Protein AF-A0A955T9Z5-F1 (afdb_monomer_lite)

Radius of gyration: 16.45 Å; chains: 1; bounding box: 45×36×38 Å

Sequence (168 aa):
MNQTLVMVLAGGRGSRLEPLTSIRAKPAVTFGGKYRIIDFVLSNLVNSGLFKIKILTQFKSNSLNKHLHDAWHMNRAYGQYVDPVPAQMATGERWYQGTADAIYQNLNLVYDEDPVRLAVFGGDHIYKMDVREKLAYHCEKESDVTISAIPVPIDQATSFGVIEVDED

Structure (mmCIF, N/CA/C/O backbone):
data_AF-A0A955T9Z5-F1
#
_entry.id   AF-A0A955T9Z5-F1
#
loop_
_atom_site.group_PDB
_atom_site.id
_atom_site.type_symbol
_atom_site.label_atom_id
_atom_site.label_alt_id
_atom_site.label_comp_id
_atom_site.label_asym_id
_atom_site.label_entity_id
_atom_site.label_seq_id
_atom_site.pdbx_PDB_ins_code
_atom_site.Cartn_x
_atom_site.Cartn_y
_atom_site.Cartn_z
_atom_site.occupancy
_atom_site.B_iso_or_equiv
_atom_site.auth_seq_id
_atom_site.auth_comp_id
_atom_site.auth_asym_id
_atom_site.auth_atom_id
_atom_site.pdbx_PDB_model_num
ATOM 1 N N . MET A 1 1 ? -9.758 10.743 11.029 1.00 55.69 1 MET A N 1
ATOM 2 C CA . MET A 1 1 ? -8.868 10.183 9.979 1.00 55.69 1 MET A CA 1
ATOM 3 C C . MET A 1 1 ? -7.391 10.131 10.399 1.00 55.69 1 MET A C 1
ATOM 5 O O . MET A 1 1 ? -6.771 9.111 10.131 1.00 55.69 1 MET A O 1
ATOM 9 N N . ASN A 1 2 ? -6.856 11.140 11.113 1.00 60.62 2 ASN A N 1
ATOM 10 C CA . ASN A 1 2 ? -5.438 11.323 11.518 1.00 60.62 2 ASN A CA 1
ATOM 11 C C . ASN A 1 2 ? -4.713 10.204 12.319 1.00 60.62 2 ASN A C 1
ATOM 13 O O . ASN A 1 2 ? -3.563 10.395 12.699 1.00 60.62 2 ASN A O 1
ATOM 17 N N . GLN A 1 3 ? -5.330 9.046 12.560 1.00 84.50 3 GLN A N 1
ATOM 18 C CA . GLN A 1 3 ? -4.726 7.909 13.281 1.00 84.50 3 GLN A CA 1
ATOM 19 C C . GLN A 1 3 ? -4.880 6.594 12.502 1.00 84.50 3 GLN A C 1
ATOM 21 O O . GLN A 1 3 ? -5.196 5.555 13.071 1.00 84.50 3 GLN A O 1
ATOM 26 N N . THR A 1 4 ? -4.738 6.650 11.177 1.00 95.56 4 THR A N 1
ATOM 27 C CA . THR A 1 4 ? -4.744 5.453 10.325 1.00 95.56 4 THR A CA 1
ATOM 28 C C . THR A 1 4 ? -3.348 5.246 9.759 1.00 95.56 4 THR A C 1
ATOM 30 O O . THR A 1 4 ? -2.835 6.134 9.074 1.00 95.56 4 THR A O 1
ATOM 33 N N . LEU A 1 5 ? -2.749 4.089 10.032 1.00 97.50 5 LEU A N 1
ATOM 34 C CA . LEU A 1 5 ? -1.527 3.641 9.371 1.00 97.50 5 LEU A CA 1
ATOM 35 C C . LEU A 1 5 ? -1.913 2.850 8.126 1.00 97.50 5 LEU A C 1
ATOM 37 O O . LEU A 1 5 ? -2.791 1.987 8.178 1.00 97.50 5 LEU A O 1
ATOM 41 N N . VAL A 1 6 ? -1.253 3.126 7.007 1.00 98.12 6 VAL A N 1
ATOM 42 C CA . VAL A 1 6 ? -1.457 2.377 5.770 1.00 98.12 6 VAL A CA 1
ATOM 43 C C . VAL A 1 6 ? -0.253 1.492 5.494 1.00 98.12 6 VAL A C 1
ATOM 45 O O . VAL A 1 6 ? 0.874 1.980 5.437 1.00 98.12 6 VAL A O 1
ATOM 48 N N . MET A 1 7 ? -0.491 0.205 5.251 1.00 98.06 7 MET A N 1
ATOM 49 C CA . MET A 1 7 ? 0.521 -0.738 4.780 1.00 98.06 7 MET A CA 1
ATOM 50 C C . MET A 1 7 ? 0.200 -1.178 3.350 1.00 98.06 7 MET A C 1
ATOM 52 O O . MET A 1 7 ? -0.817 -1.821 3.082 1.00 98.06 7 MET A O 1
ATOM 56 N N . VAL A 1 8 ? 1.076 -0.822 2.412 1.00 97.94 8 VAL A N 1
ATOM 57 C CA . VAL A 1 8 ? 0.951 -1.157 0.991 1.00 97.94 8 VAL A CA 1
ATOM 58 C C . VAL A 1 8 ? 1.836 -2.356 0.671 1.00 97.94 8 VAL A C 1
ATOM 60 O O . VAL A 1 8 ? 3.059 -2.293 0.781 1.00 97.94 8 VAL A O 1
ATOM 63 N N . LEU A 1 9 ? 1.225 -3.448 0.231 1.00 96.31 9 LEU A N 1
ATOM 64 C CA . LEU A 1 9 ? 1.893 -4.670 -0.197 1.00 96.31 9 LEU A CA 1
ATOM 65 C C . LEU A 1 9 ? 2.436 -4.488 -1.620 1.00 96.31 9 LEU A C 1
ATOM 67 O O . LEU A 1 9 ? 1.686 -4.512 -2.597 1.00 96.31 9 LEU A O 1
ATOM 71 N N . ALA A 1 10 ? 3.752 -4.322 -1.746 1.00 92.31 10 ALA A N 1
ATOM 72 C CA . ALA A 1 10 ? 4.461 -4.122 -3.013 1.00 92.31 10 ALA A CA 1
ATOM 73 C C . ALA A 1 10 ? 5.486 -5.240 -3.306 1.00 92.31 10 ALA A C 1
ATOM 75 O O . ALA A 1 10 ? 6.398 -5.075 -4.119 1.00 92.31 10 ALA A O 1
ATOM 76 N N . GLY A 1 11 ? 5.342 -6.390 -2.641 1.00 78.62 11 GLY A N 1
ATOM 77 C CA . GLY A 1 11 ? 6.271 -7.518 -2.714 1.00 78.62 11 GLY A CA 1
ATOM 78 C C . GLY A 1 11 ? 6.026 -8.513 -3.852 1.00 78.62 11 GLY A C 1
ATOM 79 O O . GLY A 1 11 ? 6.802 -9.444 -3.991 1.00 78.62 11 GLY A O 1
ATOM 80 N N . GLY A 1 12 ? 4.982 -8.368 -4.673 1.00 76.25 12 GLY A N 1
ATOM 81 C CA . GLY A 1 12 ? 4.642 -9.364 -5.697 1.00 76.25 12 GLY A CA 1
ATOM 82 C C . GLY A 1 12 ? 5.680 -9.484 -6.824 1.00 76.25 12 GLY A C 1
ATOM 83 O O . GLY A 1 12 ? 6.033 -8.491 -7.465 1.00 76.25 12 GLY A O 1
ATOM 84 N N . ARG A 1 13 ? 6.114 -10.717 -7.139 1.00 73.75 13 ARG A N 1
ATOM 85 C CA . ARG A 1 13 ? 7.042 -11.003 -8.257 1.00 73.75 13 ARG A CA 1
ATOM 86 C C . ARG A 1 13 ? 6.463 -10.612 -9.624 1.00 73.75 13 ARG A C 1
ATOM 88 O O . ARG A 1 13 ? 7.214 -10.211 -10.506 1.00 73.75 13 ARG A O 1
ATOM 95 N N . GLY A 1 14 ? 5.144 -10.723 -9.804 1.00 78.06 14 GLY A N 1
ATOM 96 C CA . GLY A 1 14 ? 4.469 -10.350 -11.051 1.00 78.06 14 GLY A CA 1
ATOM 97 C C . GLY A 1 14 ? 4.891 -11.190 -12.258 1.00 78.06 14 GLY A C 1
ATOM 98 O O . GLY A 1 14 ? 5.088 -10.639 -13.338 1.00 78.06 14 GLY A O 1
ATOM 99 N N . SER A 1 15 ? 5.044 -12.507 -12.084 1.00 80.38 15 SER A N 1
ATOM 100 C CA . SER A 1 15 ? 5.509 -13.437 -13.131 1.00 80.38 15 SER A CA 1
ATOM 101 C C . SER A 1 15 ? 4.646 -13.423 -14.396 1.00 80.38 15 SER A C 1
ATOM 103 O O . SER A 1 15 ? 5.164 -13.556 -15.496 1.00 80.38 15 SER A O 1
ATOM 105 N N . ARG A 1 16 ? 3.337 -13.174 -14.265 1.00 84.00 16 ARG A N 1
ATOM 106 C CA . ARG A 1 16 ? 2.396 -13.068 -15.398 1.00 84.00 16 ARG A CA 1
ATOM 107 C C . ARG A 1 16 ? 2.677 -11.900 -16.354 1.00 84.00 16 ARG A C 1
ATOM 109 O O . ARG A 1 16 ? 2.072 -11.846 -17.415 1.00 84.00 16 ARG A O 1
ATOM 116 N N . LEU A 1 17 ? 3.530 -10.953 -15.962 1.00 85.00 17 LEU A N 1
ATOM 117 C CA . LEU A 1 17 ? 3.907 -9.790 -16.768 1.00 85.00 17 LEU A CA 1
ATOM 118 C C . LEU A 1 17 ? 5.335 -9.893 -17.310 1.00 85.00 17 LEU A C 1
ATOM 120 O O . LEU A 1 17 ? 5.881 -8.892 -17.768 1.00 85.00 17 LEU A O 1
ATOM 124 N N . GLU A 1 18 ? 5.976 -11.060 -17.248 1.00 85.25 18 GLU A N 1
ATOM 125 C CA . GLU A 1 18 ? 7.258 -11.235 -17.928 1.00 85.25 18 GLU A CA 1
ATOM 126 C C . GLU A 1 18 ? 7.101 -10.977 -19.447 1.00 85.25 18 GLU A C 1
ATOM 128 O O . GLU A 1 18 ? 6.080 -11.346 -20.028 1.00 85.25 18 GLU A O 1
ATOM 133 N N . PRO A 1 19 ? 8.064 -10.286 -20.096 1.00 88.81 19 PRO A N 1
ATOM 134 C CA . PRO A 1 19 ? 9.375 -9.878 -19.578 1.00 88.81 19 PRO A CA 1
ATOM 135 C C . PRO A 1 19 ? 9.403 -8.522 -18.842 1.00 88.81 19 PRO A C 1
ATOM 137 O O . PRO A 1 19 ? 10.466 -8.113 -18.369 1.00 88.81 19 PRO A O 1
ATOM 140 N N . LEU A 1 20 ? 8.280 -7.811 -18.698 1.00 86.06 20 LEU A N 1
ATOM 141 C CA . LEU A 1 20 ? 8.224 -6.460 -18.105 1.00 86.06 20 LEU A CA 1
ATOM 142 C C . LEU A 1 20 ? 8.669 -6.418 -16.630 1.00 86.06 20 LEU A C 1
ATOM 144 O O . LEU A 1 20 ? 9.160 -5.391 -16.158 1.00 86.06 20 LEU A O 1
ATOM 148 N N . THR A 1 21 ? 8.550 -7.534 -15.907 1.00 88.00 21 THR A N 1
ATOM 149 C CA . THR A 1 21 ? 8.953 -7.702 -14.494 1.00 88.00 21 THR A CA 1
ATOM 150 C C . THR A 1 21 ? 10.296 -8.434 -14.319 1.00 88.00 21 THR A C 1
ATOM 152 O O . THR A 1 21 ? 10.705 -8.810 -13.213 1.00 88.00 21 THR A O 1
ATOM 155 N N . SER A 1 22 ? 11.057 -8.602 -15.407 1.00 85.00 22 SER A N 1
ATOM 156 C CA . SER A 1 22 ? 12.374 -9.260 -15.389 1.00 85.00 22 SER A CA 1
ATOM 157 C C . SER A 1 22 ? 13.418 -8.508 -14.553 1.00 85.00 22 SER A C 1
ATOM 159 O O . SER A 1 22 ? 14.236 -9.145 -13.893 1.00 85.00 22 SER A O 1
ATOM 161 N N . ILE A 1 23 ? 13.350 -7.177 -14.489 1.00 85.12 23 ILE A N 1
ATOM 162 C CA . ILE A 1 23 ? 14.332 -6.331 -13.781 1.00 85.12 23 ILE A CA 1
ATOM 163 C C . ILE A 1 23 ? 13.710 -5.410 -12.720 1.00 85.12 23 ILE A C 1
ATOM 165 O O . ILE A 1 23 ? 14.407 -4.598 -12.116 1.00 85.12 23 ILE A O 1
ATOM 169 N N . ARG A 1 24 ? 12.393 -5.494 -12.503 1.00 87.88 24 ARG A N 1
ATOM 170 C CA . ARG A 1 24 ? 11.650 -4.611 -11.591 1.00 87.88 24 ARG A CA 1
ATOM 171 C C . ARG A 1 24 ? 10.432 -5.315 -11.002 1.00 87.88 24 ARG A C 1
ATOM 173 O O . ARG A 1 24 ? 9.884 -6.218 -11.628 1.00 87.88 24 ARG A O 1
ATOM 180 N N . ALA A 1 25 ? 9.995 -4.874 -9.827 1.00 90.06 25 ALA A N 1
ATOM 181 C CA . ALA A 1 25 ? 8.731 -5.307 -9.235 1.00 90.06 25 ALA A CA 1
ATOM 182 C C . ALA A 1 25 ? 7.523 -4.855 -10.084 1.00 90.06 25 ALA A C 1
ATOM 184 O O . ALA A 1 25 ? 7.583 -3.802 -10.725 1.00 90.06 25 ALA A O 1
ATOM 185 N N . LYS A 1 26 ? 6.403 -5.595 -10.043 1.00 92.12 26 LYS A N 1
ATOM 186 C CA . LYS A 1 26 ? 5.152 -5.212 -10.736 1.00 92.12 26 LYS A CA 1
ATOM 187 C C . LYS A 1 26 ? 4.683 -3.781 -10.396 1.00 92.12 26 LYS A C 1
ATOM 189 O O . LYS A 1 26 ? 4.411 -3.038 -11.336 1.00 92.12 26 LYS A O 1
ATOM 194 N N . PRO A 1 27 ? 4.693 -3.323 -9.126 1.00 93.50 27 PRO A N 1
ATOM 195 C CA . PRO A 1 27 ? 4.358 -1.935 -8.778 1.00 93.50 27 PRO A CA 1
ATOM 196 C C . PRO A 1 27 ? 5.219 -0.866 -9.478 1.00 93.50 27 PRO A C 1
ATOM 198 O O . PRO A 1 27 ? 4.778 0.266 -9.660 1.00 93.50 27 PRO A O 1
ATOM 201 N N . ALA A 1 28 ? 6.444 -1.217 -9.890 1.00 93.81 28 ALA A N 1
ATOM 202 C CA . ALA A 1 28 ? 7.384 -0.321 -10.563 1.00 93.81 28 ALA A CA 1
ATOM 203 C C . ALA A 1 28 ? 7.262 -0.318 -12.099 1.00 93.81 28 ALA A C 1
ATOM 205 O O . ALA A 1 28 ? 8.038 0.363 -12.779 1.00 93.81 28 ALA A O 1
ATOM 206 N N . VAL A 1 29 ? 6.337 -1.093 -12.667 1.00 93.75 29 VAL A N 1
ATOM 207 C CA . VAL A 1 29 ? 6.066 -1.071 -14.108 1.00 93.75 29 VAL A CA 1
ATOM 208 C C . VAL A 1 29 ? 5.490 0.293 -14.490 1.00 93.75 29 VAL A C 1
ATOM 210 O O . VAL A 1 29 ? 4.637 0.836 -13.792 1.00 93.75 29 VAL A O 1
ATOM 213 N N .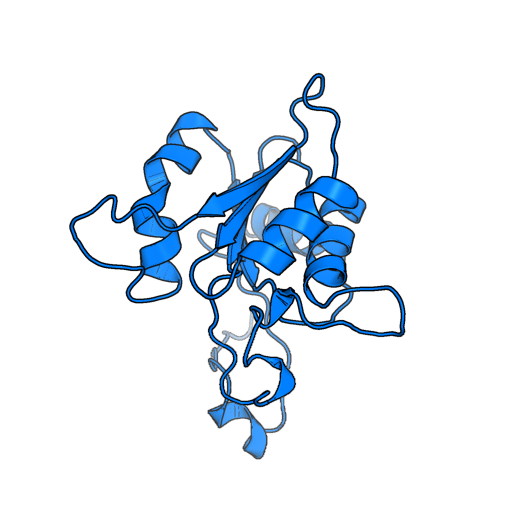 THR A 1 30 ? 5.991 0.855 -15.590 1.00 94.38 30 THR A N 1
ATOM 214 C CA . THR A 1 30 ? 5.545 2.143 -16.129 1.00 94.38 30 THR A CA 1
ATOM 215 C C . THR A 1 30 ? 4.157 2.021 -16.744 1.00 94.38 30 THR A C 1
ATOM 217 O O . THR A 1 30 ? 3.877 1.054 -17.451 1.00 94.38 30 THR A O 1
ATOM 220 N N . PHE A 1 31 ? 3.315 3.024 -16.534 1.00 94.94 31 PHE A N 1
ATOM 221 C CA . PHE A 1 31 ? 1.955 3.089 -17.046 1.00 94.94 31 PHE A CA 1
ATOM 222 C C . PHE A 1 31 ? 1.627 4.511 -17.519 1.00 94.94 31 PHE A C 1
ATOM 224 O O . PHE A 1 31 ? 2.031 5.493 -16.898 1.00 94.94 31 PHE A O 1
ATOM 231 N N . GLY A 1 32 ? 0.900 4.640 -18.633 1.00 92.75 32 GLY A N 1
ATOM 232 C CA . GLY A 1 32 ? 0.451 5.947 -19.135 1.00 92.75 32 GLY A CA 1
ATOM 233 C C . GLY A 1 32 ? 1.584 6.935 -19.452 1.00 92.75 32 GLY A C 1
ATOM 234 O O . GLY A 1 32 ? 1.425 8.138 -19.263 1.00 92.75 32 GLY A O 1
ATOM 235 N N . GLY A 1 33 ? 2.753 6.434 -19.865 1.00 90.62 33 GLY A N 1
ATOM 236 C CA . GLY A 1 33 ? 3.917 7.227 -20.282 1.00 90.62 33 GLY A CA 1
ATOM 237 C C . GLY A 1 33 ? 4.766 7.808 -19.147 1.00 90.62 33 GLY A C 1
ATOM 238 O O . GLY A 1 33 ? 5.988 7.768 -19.241 1.00 90.62 33 GLY A O 1
ATOM 239 N N . LYS A 1 34 ? 4.151 8.306 -18.068 1.00 91.38 34 LYS A N 1
ATOM 240 C CA . LYS A 1 34 ? 4.866 8.992 -16.969 1.00 91.38 34 LYS A CA 1
ATOM 241 C C . LYS A 1 34 ? 4.696 8.375 -15.583 1.00 91.38 34 LYS A C 1
ATOM 243 O O . LYS A 1 34 ? 5.489 8.674 -14.699 1.00 91.38 34 LYS A O 1
ATOM 248 N N . TYR A 1 35 ? 3.676 7.546 -15.385 1.00 95.62 35 TYR A N 1
ATOM 249 C CA . TYR A 1 35 ? 3.361 6.980 -14.077 1.00 95.62 35 TYR A CA 1
ATOM 250 C C . TYR A 1 35 ? 3.961 5.591 -13.912 1.00 95.62 35 TYR A C 1
ATOM 252 O O . TYR A 1 35 ? 4.405 4.952 -14.870 1.00 95.62 35 TYR A O 1
ATOM 260 N N . ARG A 1 36 ? 3.919 5.096 -12.683 1.00 95.94 36 ARG A N 1
ATOM 261 C CA . ARG A 1 36 ? 4.061 3.686 -12.337 1.00 95.94 36 ARG A CA 1
ATOM 262 C C . ARG A 1 36 ? 2.768 3.170 -11.727 1.00 95.94 36 ARG A C 1
ATOM 264 O O . ARG A 1 36 ? 1.956 3.949 -11.239 1.00 95.94 36 ARG A O 1
ATOM 271 N N . ILE A 1 37 ? 2.578 1.853 -11.737 1.00 96.12 37 ILE A N 1
ATOM 272 C CA . ILE A 1 37 ? 1.358 1.231 -11.194 1.00 96.12 37 ILE A CA 1
ATOM 273 C C . ILE A 1 37 ? 1.101 1.670 -9.741 1.00 96.12 37 ILE A C 1
ATOM 275 O O . ILE A 1 37 ? -0.030 2.015 -9.403 1.00 96.12 37 ILE A O 1
ATOM 279 N N . ILE A 1 38 ? 2.145 1.746 -8.907 1.00 96.94 38 ILE A N 1
ATOM 280 C CA . ILE A 1 38 ? 2.006 2.146 -7.498 1.00 96.94 38 ILE A CA 1
ATOM 281 C C . ILE A 1 38 ? 1.455 3.570 -7.306 1.00 96.94 38 ILE A C 1
ATOM 283 O O . ILE A 1 38 ? 0.829 3.848 -6.283 1.00 96.94 38 ILE A O 1
ATOM 287 N N . ASP A 1 39 ? 1.635 4.462 -8.288 1.00 97.81 39 ASP A N 1
ATOM 288 C CA . ASP A 1 39 ? 1.216 5.863 -8.175 1.00 97.81 39 ASP A CA 1
ATOM 289 C C . ASP A 1 39 ? -0.298 5.994 -8.039 1.00 97.81 39 ASP A C 1
ATOM 291 O O . ASP A 1 39 ? -0.770 6.930 -7.403 1.00 97.81 39 ASP A O 1
ATOM 295 N N . PHE A 1 40 ? -1.069 5.053 -8.590 1.00 98.00 40 PHE A N 1
ATOM 296 C CA . PHE A 1 40 ? -2.527 5.053 -8.477 1.00 98.00 40 PHE A CA 1
ATOM 297 C C . PHE A 1 40 ? -2.969 4.821 -7.033 1.00 98.00 40 PHE A C 1
ATOM 299 O O . PHE A 1 40 ? -3.782 5.576 -6.503 1.00 98.00 40 PHE A O 1
ATOM 306 N N . VAL A 1 41 ? -2.381 3.822 -6.374 1.00 97.75 41 VAL A N 1
ATOM 307 C CA . VAL A 1 41 ? -2.672 3.492 -4.974 1.00 97.75 41 VAL A CA 1
ATOM 308 C C . VAL A 1 41 ? -2.242 4.637 -4.064 1.00 97.75 41 VAL A C 1
ATOM 310 O O . VAL A 1 41 ? -3.043 5.103 -3.259 1.00 97.75 41 VAL A O 1
ATOM 313 N N . LEU A 1 42 ? -1.020 5.149 -4.229 1.00 98.06 42 LEU A N 1
ATOM 314 C CA . LEU A 1 42 ? -0.516 6.261 -3.416 1.00 98.06 42 LEU A CA 1
ATOM 315 C C . LEU A 1 42 ? -1.333 7.541 -3.621 1.00 98.06 42 LEU A C 1
ATOM 317 O O . LEU A 1 42 ? -1.668 8.212 -2.648 1.00 98.06 42 LEU A O 1
ATOM 321 N N . SER A 1 43 ? -1.741 7.831 -4.858 1.00 97.94 43 SER A N 1
ATOM 322 C CA . SER A 1 43 ? -2.613 8.972 -5.156 1.00 97.94 43 SER A CA 1
ATOM 323 C C . SER A 1 43 ? -3.986 8.825 -4.504 1.00 97.94 43 SER A C 1
ATOM 325 O O . SER A 1 43 ? -4.478 9.790 -3.930 1.00 97.94 43 SER A O 1
ATOM 327 N N . ASN A 1 44 ? -4.598 7.635 -4.542 1.00 98.00 44 ASN A N 1
ATOM 328 C CA . ASN A 1 44 ? -5.872 7.383 -3.858 1.00 98.00 44 ASN A 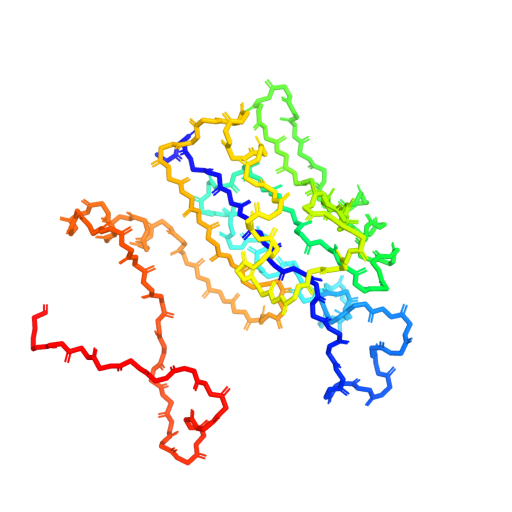CA 1
ATOM 329 C C . ASN A 1 44 ? -5.748 7.628 -2.348 1.00 98.00 44 ASN A C 1
ATOM 331 O O . ASN A 1 44 ? -6.594 8.304 -1.768 1.00 98.00 44 ASN A O 1
ATOM 335 N N . LEU A 1 45 ? -4.676 7.135 -1.721 1.00 97.69 45 LEU A N 1
ATOM 336 C CA . LEU A 1 45 ? -4.424 7.304 -0.287 1.00 97.69 45 LEU A CA 1
ATOM 337 C C . LEU A 1 45 ? -4.227 8.779 0.091 1.00 97.69 45 LEU A C 1
ATOM 339 O O . LEU A 1 45 ? -4.929 9.293 0.961 1.00 97.69 45 LEU A O 1
ATOM 343 N N . VAL A 1 46 ? -3.329 9.476 -0.605 1.00 96.94 46 VAL A N 1
ATOM 344 C CA . VAL A 1 46 ? -2.983 10.876 -0.319 1.00 96.94 46 VAL A CA 1
ATOM 345 C C . VAL A 1 46 ? -4.160 11.810 -0.594 1.00 96.94 46 VAL A C 1
ATOM 347 O O . VAL A 1 46 ? -4.472 12.654 0.244 1.00 96.94 46 VAL A O 1
ATOM 350 N N . ASN A 1 47 ? -4.891 11.615 -1.697 1.00 97.12 47 ASN A N 1
ATOM 351 C CA . ASN A 1 47 ? -6.107 12.388 -1.984 1.00 97.12 47 ASN A CA 1
ATOM 352 C C . ASN A 1 47 ? -7.236 12.109 -0.975 1.00 97.12 47 ASN A C 1
ATOM 354 O O . ASN A 1 47 ? -8.109 12.952 -0.781 1.00 97.12 47 ASN A O 1
ATOM 358 N N . SER A 1 48 ? -7.197 10.954 -0.305 1.00 97.06 48 SER A N 1
ATOM 359 C CA . SER A 1 48 ? -8.117 10.587 0.780 1.00 97.06 48 SER A CA 1
ATOM 360 C C . SER A 1 48 ? -7.656 11.076 2.161 1.00 97.06 48 SER A C 1
ATOM 362 O O . SER A 1 48 ? -8.299 10.770 3.164 1.00 97.06 48 SER A O 1
ATOM 364 N N . GLY A 1 49 ? -6.550 11.823 2.245 1.00 95.69 49 GLY A N 1
ATOM 365 C CA . GLY A 1 49 ? -6.014 12.340 3.507 1.00 95.69 49 GLY A CA 1
ATOM 366 C C . GLY A 1 49 ? -5.219 11.319 4.330 1.00 95.69 49 GLY A C 1
ATOM 367 O O . GLY A 1 49 ? -5.031 11.515 5.532 1.00 95.69 49 GLY A O 1
ATOM 368 N N . LEU A 1 50 ? -4.768 10.221 3.716 1.00 96.50 50 LEU A N 1
ATOM 369 C CA . LEU A 1 50 ? -3.936 9.204 4.357 1.00 96.50 50 LEU A CA 1
ATOM 370 C C . LEU A 1 50 ? -2.470 9.437 3.995 1.00 96.50 50 LEU A C 1
ATOM 372 O O . LEU A 1 50 ? -2.052 9.199 2.865 1.00 96.50 50 LEU A O 1
ATOM 376 N N . PHE A 1 51 ? -1.689 9.896 4.974 1.00 96.25 51 PHE A N 1
ATOM 377 C CA . PHE A 1 51 ? -0.307 10.337 4.758 1.00 96.25 51 PHE A CA 1
ATOM 378 C C . PHE A 1 51 ? 0.746 9.531 5.524 1.00 96.25 51 PHE A C 1
ATOM 380 O O . PHE A 1 51 ? 1.924 9.835 5.400 1.00 96.25 51 PHE A O 1
ATOM 387 N N . LYS A 1 52 ? 0.348 8.544 6.334 1.00 96.88 52 LYS A N 1
ATOM 388 C CA . LYS A 1 52 ? 1.255 7.643 7.061 1.00 96.88 52 LYS A CA 1
ATOM 389 C C . LYS A 1 52 ? 1.280 6.301 6.344 1.00 96.88 52 LYS A C 1
ATOM 391 O O . LYS A 1 52 ? 0.422 5.452 6.585 1.00 96.88 52 LYS A O 1
ATOM 396 N N . ILE A 1 53 ? 2.195 6.151 5.389 1.00 97.94 53 ILE A N 1
ATOM 397 C CA . ILE A 1 53 ? 2.200 5.024 4.451 1.00 97.94 53 ILE A CA 1
ATOM 398 C C . ILE A 1 53 ? 3.523 4.260 4.564 1.00 97.94 53 ILE A C 1
ATOM 400 O O . ILE A 1 53 ? 4.598 4.817 4.342 1.00 97.94 53 ILE A O 1
ATOM 404 N N . LYS A 1 54 ? 3.446 2.962 4.863 1.00 97.38 54 LYS A N 1
ATOM 405 C CA . LYS A 1 54 ? 4.562 2.009 4.806 1.00 97.38 54 LYS A CA 1
ATOM 406 C C . LYS A 1 54 ? 4.391 1.103 3.589 1.00 97.38 54 LYS A C 1
ATOM 408 O O . LYS A 1 54 ? 3.328 0.520 3.395 1.00 97.38 54 LYS A O 1
ATOM 413 N N . ILE A 1 55 ? 5.422 0.967 2.763 1.00 97.12 55 ILE A N 1
ATOM 414 C CA . ILE A 1 55 ? 5.391 0.162 1.535 1.00 97.12 55 ILE A CA 1
ATOM 415 C C . ILE A 1 55 ? 6.251 -1.080 1.737 1.00 97.12 55 ILE A C 1
ATOM 417 O O . ILE A 1 55 ? 7.475 -0.996 1.711 1.00 97.12 55 ILE A O 1
ATOM 421 N N . LEU A 1 56 ? 5.623 -2.240 1.901 1.00 95.75 56 LEU A N 1
ATOM 422 C CA . LEU A 1 56 ? 6.321 -3.506 2.101 1.00 95.75 56 LEU A CA 1
ATOM 423 C C . LEU A 1 56 ? 6.861 -4.032 0.767 1.00 95.75 56 LEU A C 1
ATOM 425 O O . LEU A 1 56 ? 6.095 -4.417 -0.122 1.00 95.75 56 LEU A O 1
ATOM 429 N N . THR A 1 57 ? 8.185 -4.055 0.623 1.00 92.81 57 THR A N 1
ATOM 430 C CA . THR A 1 57 ? 8.882 -4.472 -0.603 1.00 92.81 57 THR A CA 1
ATOM 431 C C . THR A 1 57 ? 9.676 -5.761 -0.386 1.00 92.81 57 THR A C 1
ATOM 433 O O . THR A 1 57 ? 10.184 -6.016 0.701 1.00 92.81 57 THR A O 1
ATOM 436 N N . GLN A 1 58 ? 9.804 -6.584 -1.432 1.00 84.88 58 GLN A N 1
ATOM 437 C CA . GLN A 1 58 ? 10.524 -7.863 -1.358 1.00 84.88 58 GLN A CA 1
ATOM 438 C C . GLN A 1 58 ? 11.402 -8.084 -2.595 1.00 84.88 58 GLN A C 1
ATOM 440 O O . GLN A 1 58 ? 12.620 -7.953 -2.526 1.00 84.88 58 GLN A O 1
ATOM 445 N N . PHE A 1 59 ? 10.808 -8.366 -3.758 1.00 77.88 59 PHE A N 1
ATOM 446 C CA . PHE A 1 59 ? 11.573 -8.687 -4.969 1.00 77.88 59 PHE A CA 1
ATOM 447 C C . PHE A 1 59 ? 11.903 -7.451 -5.814 1.00 77.88 59 PHE A C 1
ATOM 449 O O . PHE A 1 59 ? 11.035 -6.618 -6.061 1.00 77.88 59 PHE A O 1
ATOM 456 N N . LYS A 1 60 ? 13.138 -7.381 -6.341 1.00 79.69 60 LYS A N 1
ATOM 457 C CA . LYS A 1 60 ? 13.580 -6.418 -7.380 1.00 79.69 60 LYS A CA 1
ATOM 458 C C . LYS A 1 60 ? 13.139 -4.966 -7.101 1.00 79.69 60 LYS A C 1
ATOM 460 O O . LYS A 1 60 ? 12.682 -4.2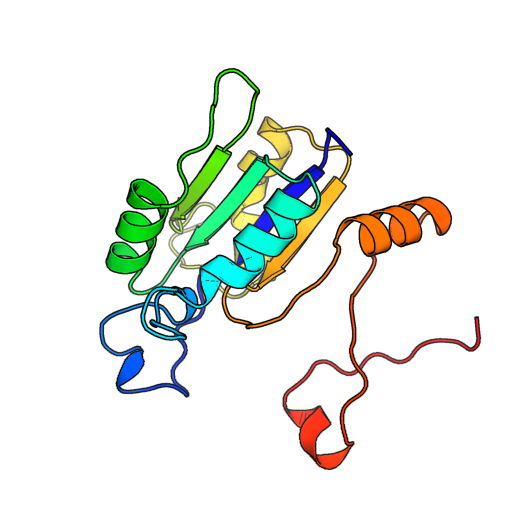53 -7.999 1.00 79.69 60 LYS A O 1
ATOM 465 N N . SER A 1 61 ? 13.267 -4.536 -5.845 1.00 84.44 61 SER A N 1
ATOM 466 C CA . SER A 1 61 ? 12.706 -3.282 -5.329 1.00 84.44 61 SER A CA 1
ATOM 467 C C . SER A 1 61 ? 13.542 -2.039 -5.633 1.00 84.44 61 SER A C 1
ATOM 469 O O . SER A 1 61 ? 13.022 -0.940 -5.510 1.00 84.44 61 SER A O 1
ATOM 471 N N . ASN A 1 62 ? 14.789 -2.162 -6.103 1.00 90.31 62 ASN A N 1
ATOM 472 C CA . ASN A 1 62 ? 15.670 -1.004 -6.319 1.00 90.31 62 ASN A CA 1
ATOM 473 C C . ASN A 1 62 ? 15.036 0.091 -7.200 1.00 90.31 62 ASN A C 1
ATOM 475 O O . ASN A 1 62 ? 15.009 1.264 -6.836 1.00 90.31 62 ASN A O 1
ATOM 479 N N . SER A 1 63 ? 14.451 -0.300 -8.339 1.00 91.88 63 SER A N 1
ATOM 480 C CA . SER A 1 63 ? 13.765 0.650 -9.222 1.00 91.88 63 SER A CA 1
ATOM 481 C C . SER A 1 63 ? 12.565 1.306 -8.535 1.00 91.88 63 SER A C 1
ATOM 483 O O . SER A 1 63 ? 12.311 2.488 -8.767 1.00 91.88 63 SER A O 1
ATOM 485 N N . LEU A 1 64 ? 11.824 0.554 -7.712 1.00 93.44 64 LEU A N 1
ATOM 486 C CA . LEU A 1 64 ? 10.682 1.058 -6.951 1.00 93.44 64 LEU A CA 1
ATOM 487 C C . LEU A 1 64 ? 11.134 2.061 -5.886 1.00 93.44 64 LEU A C 1
ATOM 489 O O . LEU A 1 64 ? 10.607 3.164 -5.842 1.00 93.44 64 LEU A O 1
ATOM 493 N N . ASN A 1 65 ? 12.144 1.710 -5.092 1.00 92.88 65 ASN A N 1
ATOM 494 C CA . ASN A 1 65 ? 12.672 2.549 -4.018 1.00 92.88 65 ASN A CA 1
ATOM 495 C C . ASN A 1 65 ? 13.186 3.886 -4.553 1.00 92.88 65 ASN A C 1
ATOM 497 O O . ASN A 1 65 ? 12.871 4.925 -3.983 1.00 92.88 65 ASN A O 1
ATOM 501 N N . LYS A 1 66 ? 13.899 3.871 -5.689 1.00 93.88 66 LYS A N 1
ATOM 502 C CA . LYS A 1 66 ? 14.326 5.103 -6.359 1.00 93.88 66 LYS A CA 1
ATOM 503 C C . LYS A 1 66 ? 13.135 5.992 -6.733 1.00 93.88 66 LYS A C 1
ATOM 505 O O . LYS A 1 66 ? 13.137 7.174 -6.434 1.00 93.88 66 LYS A O 1
ATOM 510 N N . HIS A 1 67 ? 12.094 5.416 -7.333 1.00 95.50 67 HIS A N 1
ATOM 511 C CA . HIS A 1 67 ? 10.886 6.168 -7.695 1.00 95.50 67 HIS A CA 1
ATOM 512 C C . HIS A 1 67 ? 10.161 6.754 -6.488 1.00 95.50 67 HIS A C 1
ATOM 514 O O . HIS A 1 67 ? 9.727 7.897 -6.539 1.00 95.50 67 HIS A O 1
ATOM 520 N N . LEU A 1 68 ? 10.043 5.992 -5.401 1.00 95.31 68 LEU A N 1
ATOM 521 C CA . LEU A 1 68 ? 9.430 6.476 -4.164 1.00 95.31 68 LEU A CA 1
ATOM 522 C C . LEU A 1 68 ? 10.219 7.644 -3.566 1.00 95.31 68 LEU A C 1
ATOM 524 O O . LEU A 1 68 ? 9.621 8.630 -3.151 1.00 95.31 68 LEU A O 1
ATOM 528 N N . HIS A 1 69 ? 11.549 7.556 -3.578 1.00 93.12 69 HIS A N 1
ATOM 529 C CA . HIS A 1 69 ? 12.415 8.637 -3.119 1.00 93.12 69 HIS A CA 1
ATOM 530 C C . HIS A 1 69 ? 12.272 9.903 -3.976 1.00 93.12 69 HIS A C 1
ATOM 532 O O . HIS A 1 69 ? 12.124 10.993 -3.430 1.00 93.12 69 HIS A O 1
ATOM 538 N N . ASP A 1 70 ? 12.274 9.748 -5.302 1.00 93.81 70 ASP A N 1
ATOM 539 C CA . ASP A 1 70 ? 12.261 10.873 -6.241 1.00 93.81 70 ASP A CA 1
ATOM 540 C C . ASP A 1 70 ? 10.873 11.545 -6.340 1.00 93.81 70 ASP A C 1
ATOM 542 O O . ASP A 1 70 ? 10.789 12.762 -6.492 1.00 93.81 70 ASP A O 1
ATOM 546 N N . ALA A 1 71 ? 9.781 10.769 -6.277 1.00 94.94 71 ALA A N 1
ATOM 547 C CA . ALA A 1 71 ? 8.429 11.242 -6.606 1.00 94.94 71 ALA A CA 1
ATOM 548 C C . ALA A 1 71 ? 7.463 11.347 -5.413 1.00 94.94 71 ALA A C 1
ATOM 550 O O . ALA A 1 71 ? 6.459 12.049 -5.515 1.00 94.94 71 ALA A O 1
ATOM 551 N N . TRP A 1 72 ? 7.733 10.666 -4.294 1.00 95.81 72 TRP A N 1
ATOM 552 C CA . TRP A 1 72 ? 6.809 10.561 -3.155 1.00 95.81 72 TRP A CA 1
ATOM 553 C C . TRP A 1 72 ? 7.422 11.086 -1.851 1.00 95.81 72 TRP A C 1
ATOM 555 O O . TRP A 1 72 ? 7.322 10.465 -0.793 1.00 95.81 72 TRP A O 1
ATOM 565 N N . HIS A 1 73 ? 8.032 12.271 -1.913 1.00 89.62 73 HIS A N 1
ATOM 566 C CA . HIS A 1 73 ? 8.521 12.958 -0.723 1.00 89.62 73 HIS A CA 1
ATOM 567 C C . HIS A 1 73 ? 7.367 13.638 0.037 1.00 89.62 73 HIS A C 1
ATOM 569 O O . HIS A 1 73 ? 6.585 14.404 -0.523 1.00 89.62 73 HIS A O 1
ATOM 575 N N . MET A 1 74 ? 7.277 13.392 1.342 1.00 91.75 74 MET A N 1
ATOM 576 C CA . MET A 1 74 ? 6.277 14.004 2.223 1.00 91.75 74 MET A CA 1
ATOM 577 C C . MET A 1 74 ? 6.955 14.795 3.334 1.00 91.75 74 MET A C 1
ATOM 579 O O . MET A 1 74 ? 8.114 14.550 3.682 1.00 91.75 74 MET A O 1
ATOM 583 N N . ASN A 1 75 ? 6.230 15.756 3.903 1.00 90.75 75 ASN A N 1
ATOM 584 C CA . ASN A 1 75 ? 6.768 16.576 4.974 1.00 90.75 75 ASN A CA 1
ATOM 585 C C . ASN A 1 75 ? 6.650 15.857 6.328 1.00 90.75 75 ASN A C 1
ATOM 587 O O . ASN A 1 75 ? 5.614 15.898 6.998 1.00 90.75 75 ASN A O 1
ATOM 591 N N . ARG A 1 76 ? 7.761 15.250 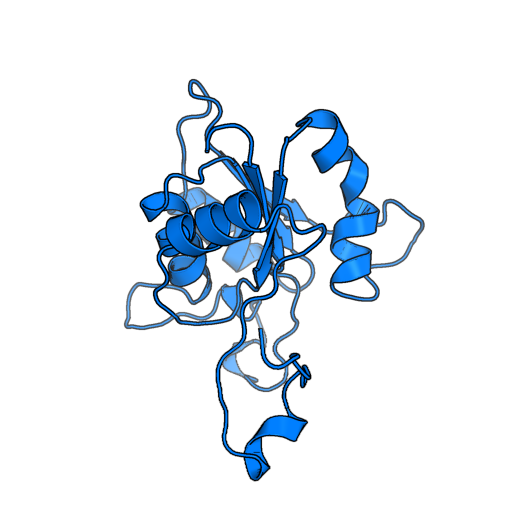6.756 1.00 92.00 76 ARG A N 1
ATOM 592 C CA . ARG A 1 76 ? 7.857 14.540 8.039 1.00 92.00 76 ARG A CA 1
ATOM 593 C C . ARG A 1 76 ? 7.596 15.419 9.259 1.00 92.00 76 ARG A C 1
ATOM 595 O O . ARG A 1 76 ? 7.184 14.881 10.280 1.00 92.00 76 ARG A O 1
ATOM 602 N N . ALA A 1 77 ? 7.778 16.740 9.170 1.00 92.38 77 ALA A N 1
ATOM 603 C CA . ALA A 1 77 ? 7.477 17.643 10.284 1.00 92.38 77 ALA A CA 1
ATOM 604 C C . ALA A 1 77 ? 5.983 17.633 10.654 1.00 92.38 77 ALA A C 1
ATOM 606 O O . ALA A 1 77 ? 5.633 17.897 11.800 1.00 92.38 77 ALA A O 1
ATOM 607 N N . TYR A 1 78 ? 5.109 17.265 9.710 1.00 91.50 78 TYR A N 1
ATOM 608 C CA . TYR A 1 78 ? 3.679 17.054 9.948 1.00 91.50 78 TYR A CA 1
ATOM 609 C C . TYR A 1 78 ? 3.320 15.582 10.216 1.00 91.50 78 TYR A C 1
ATOM 611 O O . TYR A 1 78 ? 2.150 15.210 10.146 1.00 91.50 78 TYR A O 1
ATOM 619 N N . GLY A 1 79 ? 4.310 14.721 10.476 1.00 90.75 79 GLY A N 1
ATOM 620 C CA . GLY A 1 79 ? 4.104 13.282 10.660 1.00 90.75 79 GLY A CA 1
ATOM 621 C C . GLY A 1 79 ? 3.669 12.548 9.385 1.00 90.75 79 GLY A C 1
ATOM 622 O O . GLY A 1 79 ? 3.077 11.477 9.476 1.00 90.75 79 GLY A O 1
ATOM 623 N N . GLN A 1 80 ? 3.926 13.126 8.206 1.00 95.12 80 GLN A N 1
ATOM 624 C CA . GLN A 1 80 ? 3.561 12.566 6.902 1.00 95.12 80 GLN A CA 1
ATOM 625 C C . GLN A 1 80 ? 4.765 11.876 6.258 1.00 95.12 80 GLN A C 1
ATOM 627 O O . GLN A 1 80 ? 5.862 12.441 6.217 1.00 95.12 80 GLN A O 1
ATOM 632 N N . TYR A 1 81 ? 4.571 10.669 5.734 1.00 96.25 81 TYR A N 1
ATOM 633 C CA . TYR A 1 81 ? 5.629 9.879 5.118 1.00 96.25 81 TYR A CA 1
ATOM 634 C C . TYR A 1 81 ? 5.097 8.803 4.161 1.00 96.25 81 TYR A C 1
ATOM 636 O O . TYR A 1 81 ? 4.025 8.225 4.345 1.00 96.25 81 TYR A O 1
ATOM 644 N N . VAL A 1 82 ? 5.916 8.490 3.158 1.00 97.44 82 VAL A N 1
ATOM 645 C CA . VAL A 1 82 ? 5.781 7.310 2.303 1.00 97.44 82 VAL A CA 1
ATOM 646 C C . VAL A 1 82 ? 7.101 6.552 2.392 1.00 97.44 82 VAL A C 1
ATOM 648 O O . VAL A 1 82 ? 8.074 6.906 1.731 1.00 97.44 82 VAL A O 1
ATOM 651 N N . ASP A 1 83 ? 7.149 5.536 3.252 1.00 95.19 83 ASP A N 1
ATOM 652 C CA . ASP A 1 83 ? 8.399 4.857 3.598 1.00 95.19 83 ASP A CA 1
ATOM 653 C C . ASP A 1 83 ? 8.448 3.448 3.002 1.00 95.19 83 ASP A C 1
ATOM 655 O O . ASP A 1 83 ? 7.608 2.612 3.350 1.00 95.19 83 ASP A O 1
ATOM 659 N N . PRO A 1 84 ? 9.434 3.133 2.143 1.00 94.50 84 PRO A N 1
ATOM 660 C CA . PRO A 1 84 ? 9.691 1.756 1.760 1.00 94.50 84 PRO A CA 1
ATOM 661 C C . PRO A 1 84 ? 10.248 0.972 2.952 1.00 94.50 84 PRO A C 1
ATOM 663 O O . PRO A 1 84 ? 11.202 1.387 3.606 1.00 94.50 84 PRO A O 1
ATOM 666 N N . VAL A 1 85 ? 9.670 -0.198 3.192 1.00 93.75 85 VAL A N 1
ATOM 667 C CA . VAL A 1 85 ? 10.091 -1.170 4.197 1.00 93.75 85 VAL A CA 1
ATOM 668 C C . VAL A 1 85 ? 10.560 -2.416 3.442 1.00 93.75 85 VAL A C 1
ATOM 670 O O . VAL A 1 85 ? 9.737 -3.123 2.849 1.00 93.75 85 VAL A O 1
ATOM 673 N N . PRO A 1 86 ? 11.876 -2.661 3.344 1.00 89.69 86 PRO A N 1
ATOM 674 C CA . PRO A 1 86 ? 12.384 -3.884 2.735 1.00 89.69 86 PRO A CA 1
ATOM 675 C C . PRO A 1 86 ? 12.082 -5.083 3.637 1.00 89.69 86 PRO A C 1
ATOM 677 O O . PRO A 1 86 ? 12.053 -4.942 4.853 1.00 89.69 86 PRO A O 1
ATOM 680 N N . ALA A 1 87 ? 11.906 -6.271 3.063 1.00 86.38 87 ALA A N 1
ATOM 681 C CA . ALA A 1 87 ? 11.799 -7.496 3.848 1.00 86.38 87 ALA A CA 1
ATOM 682 C C . ALA A 1 87 ? 13.058 -7.716 4.708 1.00 86.38 87 ALA A C 1
ATOM 684 O O . ALA A 1 87 ? 14.170 -7.726 4.181 1.00 86.38 87 ALA A O 1
ATOM 685 N N . GLN A 1 88 ? 12.872 -7.891 6.023 1.00 76.62 88 GLN A N 1
ATOM 686 C CA . GLN A 1 88 ? 13.964 -7.907 7.010 1.00 76.62 88 GLN A CA 1
ATOM 687 C C . GLN A 1 88 ? 14.273 -9.287 7.610 1.00 76.62 88 GLN A C 1
ATOM 689 O O . GLN A 1 88 ? 15.156 -9.369 8.453 1.00 76.62 88 GLN A O 1
ATOM 694 N N . MET A 1 89 ? 13.580 -10.364 7.205 1.00 80.69 89 MET A N 1
ATOM 695 C CA . MET A 1 89 ? 13.736 -11.696 7.828 1.00 80.69 89 MET A CA 1
ATOM 696 C C . MET A 1 89 ? 13.566 -11.633 9.365 1.00 80.69 89 MET A C 1
ATOM 698 O O . MET A 1 89 ? 14.288 -12.265 10.131 1.00 80.69 89 MET A O 1
ATOM 702 N N . ALA A 1 90 ? 12.614 -10.818 9.837 1.00 70.25 90 ALA A N 1
ATOM 703 C CA . ALA A 1 90 ? 12.511 -10.434 11.248 1.00 70.25 90 ALA A CA 1
ATOM 704 C C . ALA A 1 90 ? 12.030 -11.574 12.165 1.00 70.25 90 ALA A C 1
ATOM 706 O O . ALA A 1 90 ? 12.276 -11.554 13.366 1.00 70.25 90 ALA A O 1
ATOM 707 N N . THR A 1 91 ? 11.353 -12.582 11.606 1.00 73.19 91 THR A N 1
ATOM 708 C CA . THR A 1 91 ? 10.826 -13.745 12.352 1.00 73.19 91 THR A CA 1
ATOM 709 C C . THR A 1 91 ? 11.627 -15.027 12.095 1.00 73.19 91 THR A C 1
ATOM 711 O O . THR A 1 91 ? 11.143 -16.129 12.351 1.00 73.19 91 THR A O 1
ATOM 714 N N . GLY A 1 92 ? 12.848 -14.886 11.569 1.00 76.50 92 GLY A N 1
ATOM 715 C CA . GLY A 1 92 ? 13.751 -15.975 11.187 1.00 76.50 92 GLY A CA 1
ATOM 716 C C . GLY A 1 92 ? 14.314 -15.774 9.780 1.00 76.50 92 GLY A C 1
ATOM 717 O O . GLY A 1 92 ? 13.868 -14.885 9.063 1.00 76.50 92 GLY A O 1
ATOM 718 N N . GLU A 1 93 ? 15.250 -16.628 9.355 1.00 79.94 93 GLU A N 1
ATOM 719 C CA . GLU A 1 93 ? 15.974 -16.547 8.068 1.00 79.94 93 GLU A CA 1
ATOM 720 C C . GLU A 1 93 ? 15.112 -16.895 6.835 1.00 79.94 93 GLU A C 1
ATOM 722 O O . GLU A 1 93 ? 15.470 -17.707 5.980 1.00 79.94 93 GLU A O 1
ATOM 727 N N . ARG A 1 94 ? 13.924 -16.302 6.735 1.00 81.44 94 ARG A N 1
ATOM 728 C CA . ARG A 1 94 ? 12.986 -16.511 5.637 1.00 81.44 94 ARG A CA 1
ATOM 729 C C . ARG A 1 94 ? 12.417 -15.190 5.154 1.00 81.44 94 ARG A C 1
ATOM 731 O O . ARG A 1 94 ? 12.066 -14.304 5.931 1.00 81.44 94 ARG A O 1
ATOM 738 N N . TRP A 1 95 ? 12.284 -15.085 3.839 1.00 84.69 95 TRP A N 1
ATOM 739 C CA . TRP A 1 95 ? 11.512 -14.018 3.218 1.00 84.69 95 TRP A CA 1
ATOM 740 C C . TRP A 1 95 ? 10.027 -14.118 3.593 1.00 84.69 95 TRP A C 1
ATOM 742 O O . TRP A 1 95 ? 9.592 -15.130 4.142 1.00 84.69 95 TRP A O 1
ATOM 752 N N . TYR A 1 96 ? 9.240 -13.095 3.240 1.00 87.69 96 TYR A N 1
ATOM 753 C CA . TYR A 1 96 ? 7.791 -13.146 3.415 1.00 87.69 96 TYR A CA 1
ATOM 754 C C . TYR A 1 96 ? 7.209 -14.388 2.731 1.00 87.69 96 TYR A C 1
ATOM 756 O O . TYR A 1 96 ? 7.414 -14.597 1.529 1.00 87.69 96 TYR A O 1
ATOM 764 N N . GLN A 1 97 ? 6.478 -15.191 3.500 1.00 88.00 97 GLN A N 1
ATOM 765 C CA . GLN A 1 97 ? 5.801 -16.401 3.023 1.00 88.00 97 GLN A CA 1
ATOM 766 C C . GLN A 1 97 ? 4.457 -16.100 2.344 1.00 88.00 97 GLN A C 1
ATOM 768 O O . GLN A 1 97 ? 3.870 -16.963 1.697 1.00 88.00 97 GLN A O 1
ATOM 773 N N . GLY A 1 98 ? 3.974 -14.865 2.470 1.00 87.94 98 GLY A N 1
ATOM 774 C CA . GLY A 1 98 ? 2.726 -14.393 1.892 1.00 87.94 98 GLY A CA 1
ATOM 775 C C . GLY A 1 98 ? 2.447 -12.946 2.286 1.00 87.94 98 GLY A C 1
ATOM 776 O O . GLY A 1 98 ? 3.240 -12.305 2.974 1.00 87.94 98 GLY A O 1
ATOM 777 N N . THR A 1 99 ? 1.297 -12.430 1.860 1.00 90.44 99 THR A N 1
ATOM 778 C CA . THR A 1 99 ? 0.861 -11.059 2.164 1.00 90.44 99 THR A CA 1
ATOM 779 C C . THR A 1 99 ? 0.621 -10.843 3.657 1.00 90.44 99 THR A C 1
ATOM 781 O O . THR A 1 99 ? 1.072 -9.840 4.201 1.00 90.44 99 THR A O 1
ATOM 784 N N . ALA A 1 100 ? -0.025 -11.798 4.331 1.00 92.62 100 ALA A N 1
ATOM 785 C CA . ALA A 1 100 ? -0.244 -11.746 5.775 1.00 92.62 100 ALA A CA 1
ATOM 786 C C . ALA A 1 100 ? 1.074 -11.840 6.562 1.00 92.62 100 ALA A C 1
ATOM 788 O O . ALA A 1 100 ? 1.283 -11.072 7.495 1.00 92.62 100 ALA A O 1
ATOM 789 N N . ASP A 1 101 ? 1.997 -12.714 6.142 1.00 92.38 101 ASP A N 1
ATOM 790 C CA . ASP A 1 101 ? 3.320 -12.834 6.771 1.00 92.38 101 ASP A CA 1
ATOM 791 C C . ASP A 1 101 ? 4.141 -11.543 6.615 1.00 92.38 101 ASP A C 1
ATOM 793 O O . ASP A 1 101 ? 4.842 -11.141 7.537 1.00 92.38 101 ASP A O 1
ATOM 797 N N . ALA A 1 102 ? 3.993 -10.821 5.497 1.00 92.62 102 ALA A N 1
ATOM 798 C CA . ALA A 1 102 ? 4.623 -9.513 5.331 1.00 92.62 102 ALA A CA 1
ATOM 799 C C . ALA A 1 102 ? 4.172 -8.505 6.403 1.00 92.62 102 ALA A C 1
ATOM 801 O O . ALA A 1 102 ? 5.008 -7.788 6.952 1.00 92.62 102 ALA A O 1
ATOM 802 N N . ILE A 1 103 ? 2.878 -8.480 6.741 1.00 94.38 103 ILE A N 1
ATOM 803 C CA . ILE A 1 103 ? 2.348 -7.652 7.834 1.00 94.38 103 ILE A CA 1
ATOM 804 C C . ILE A 1 103 ? 2.848 -8.173 9.187 1.00 94.38 103 ILE A C 1
ATOM 806 O O . ILE A 1 103 ? 3.374 -7.394 9.976 1.00 94.38 103 ILE A O 1
ATOM 810 N N . TYR A 1 104 ? 2.753 -9.485 9.426 1.00 94.12 104 TYR A N 1
ATOM 811 C CA . TYR A 1 104 ? 3.156 -10.124 10.683 1.00 94.12 104 TYR A CA 1
ATOM 812 C C . TYR A 1 104 ? 4.617 -9.836 11.052 1.00 94.12 104 TYR A C 1
ATOM 814 O O . TYR A 1 104 ? 4.911 -9.413 12.168 1.00 94.12 104 TYR A O 1
ATOM 822 N N . GLN A 1 105 ? 5.536 -9.979 10.094 1.00 93.44 105 GLN A N 1
ATOM 823 C CA . GLN A 1 105 ? 6.957 -9.687 10.304 1.00 93.44 105 GLN A CA 1
ATOM 824 C C . GLN A 1 105 ? 7.251 -8.206 10.595 1.00 93.44 105 GLN A C 1
ATOM 826 O O . GLN A 1 105 ? 8.365 -7.890 10.996 1.00 93.44 105 GLN A O 1
ATOM 831 N N . ASN A 1 106 ? 6.293 -7.306 10.358 1.00 94.44 106 ASN A N 1
ATOM 832 C CA . ASN A 1 106 ? 6.447 -5.858 10.505 1.00 94.44 106 ASN A CA 1
ATOM 833 C C . ASN A 1 106 ? 5.472 -5.275 11.542 1.00 94.44 106 ASN A C 1
ATOM 835 O O . ASN A 1 106 ? 5.198 -4.075 11.523 1.00 94.44 106 ASN A O 1
ATOM 839 N N . LEU A 1 107 ? 4.949 -6.105 12.457 1.00 94.38 107 LEU A N 1
ATOM 840 C CA . LEU A 1 107 ? 4.047 -5.659 13.525 1.00 94.38 107 LEU A CA 1
ATOM 841 C C . LEU A 1 107 ? 4.691 -4.639 14.464 1.00 94.38 107 LEU A C 1
ATOM 843 O O . LEU A 1 107 ? 3.991 -3.770 14.969 1.00 94.38 107 LEU A O 1
ATOM 847 N N . ASN A 1 108 ? 6.013 -4.685 14.647 1.00 93.81 108 ASN A N 1
ATOM 848 C CA . ASN A 1 108 ? 6.739 -3.659 15.395 1.00 93.81 108 ASN A CA 1
ATOM 849 C C . ASN A 1 108 ? 6.464 -2.253 14.838 1.00 93.81 108 ASN A C 1
ATOM 851 O O . ASN A 1 108 ? 6.212 -1.345 15.612 1.00 93.81 108 ASN A O 1
ATOM 855 N N . LEU A 1 109 ? 6.388 -2.091 13.511 1.00 94.56 109 LEU A N 1
ATOM 856 C CA . LEU A 1 109 ? 6.085 -0.797 12.888 1.00 94.56 109 LEU A CA 1
ATOM 857 C C . LEU A 1 109 ? 4.657 -0.322 13.171 1.00 94.56 109 LEU A C 1
ATOM 859 O O . LEU A 1 109 ? 4.394 0.877 13.146 1.00 94.56 109 LEU A O 1
ATOM 863 N N . VAL A 1 110 ? 3.732 -1.259 13.386 1.00 95.69 110 VAL A N 1
ATOM 864 C CA . VAL A 1 110 ? 2.355 -0.946 13.778 1.00 95.69 110 VAL A CA 1
ATOM 865 C C . VAL A 1 110 ? 2.331 -0.524 15.243 1.00 95.69 110 VAL A C 1
ATOM 867 O O . VAL A 1 110 ? 1.734 0.497 15.556 1.00 95.69 110 VAL A O 1
ATOM 870 N N . TYR A 1 111 ? 3.017 -1.257 16.121 1.00 94.88 111 TYR A N 1
ATOM 871 C CA . TYR A 1 111 ? 3.096 -0.922 17.544 1.00 94.88 111 TYR A CA 1
ATOM 872 C C . TYR A 1 111 ? 3.811 0.408 17.801 1.00 94.88 111 TYR A C 1
ATOM 874 O O . TYR A 1 111 ? 3.351 1.183 18.631 1.00 94.88 111 TYR A O 1
ATOM 882 N N . ASP A 1 112 ? 4.881 0.701 17.061 1.00 93.19 112 ASP A N 1
ATOM 883 C CA . ASP A 1 112 ? 5.629 1.957 17.184 1.00 93.19 112 ASP A CA 1
ATOM 884 C C . ASP A 1 112 ? 4.787 3.180 16.782 1.00 93.19 112 ASP A C 1
ATOM 886 O O . ASP A 1 112 ? 4.957 4.268 17.331 1.00 93.19 112 ASP A O 1
ATOM 890 N N . GLU A 1 113 ? 3.891 3.020 15.803 1.00 94.19 113 GLU A N 1
ATOM 891 C CA . GLU A 1 113 ? 3.023 4.098 15.315 1.00 94.19 113 GLU A CA 1
ATOM 892 C C . GLU A 1 113 ? 1.728 4.245 16.133 1.00 94.19 113 GLU A C 1
ATOM 894 O O . GLU A 1 113 ? 1.088 5.295 16.059 1.00 94.19 113 GLU A O 1
ATOM 899 N N . ASP A 1 114 ? 1.340 3.201 16.873 1.00 95.12 114 ASP A N 1
ATOM 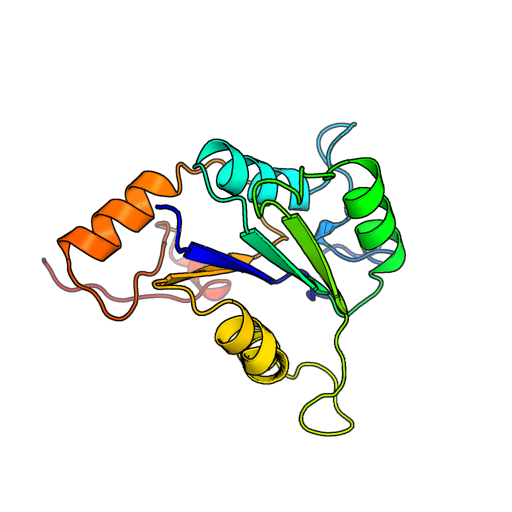900 C CA . ASP A 1 114 ? 0.110 3.101 17.673 1.00 95.12 114 ASP A CA 1
ATOM 901 C C . ASP A 1 114 ? -1.147 3.655 16.957 1.00 95.12 114 ASP A C 1
ATOM 903 O O . ASP A 1 114 ? -1.784 4.621 17.399 1.00 95.12 114 ASP A O 1
ATOM 907 N N . PRO A 1 115 ? -1.497 3.125 15.766 1.00 96.06 115 PRO A N 1
ATOM 908 C CA . PRO A 1 115 ? -2.623 3.635 15.009 1.00 96.06 115 PRO A CA 1
ATOM 909 C C . PRO A 1 115 ? -3.948 3.099 15.562 1.00 96.06 115 PRO A C 1
ATOM 911 O O . PRO A 1 115 ? -4.085 1.925 15.885 1.00 96.06 115 PRO A O 1
ATOM 914 N N . VAL A 1 116 ? -4.992 3.929 15.513 1.00 94.69 116 VAL A N 1
ATOM 915 C CA . VAL A 1 116 ? -6.372 3.494 15.802 1.00 94.69 116 VAL A CA 1
ATOM 916 C C . VAL A 1 116 ? -6.886 2.523 14.737 1.00 94.69 116 VAL A C 1
ATOM 918 O O . VAL A 1 116 ? -7.744 1.693 15.015 1.00 94.69 116 VAL A O 1
ATOM 921 N N . ARG A 1 117 ? -6.397 2.641 13.497 1.00 95.31 117 ARG A N 1
ATOM 922 C CA . ARG A 1 117 ? -6.789 1.779 12.374 1.00 95.31 117 ARG A CA 1
ATOM 923 C C . ARG A 1 117 ? -5.593 1.408 11.513 1.00 95.31 117 ARG A C 1
ATOM 925 O O . ARG A 1 117 ? -4.761 2.258 11.192 1.00 95.31 117 ARG A O 1
ATOM 932 N N . LEU A 1 118 ? -5.586 0.167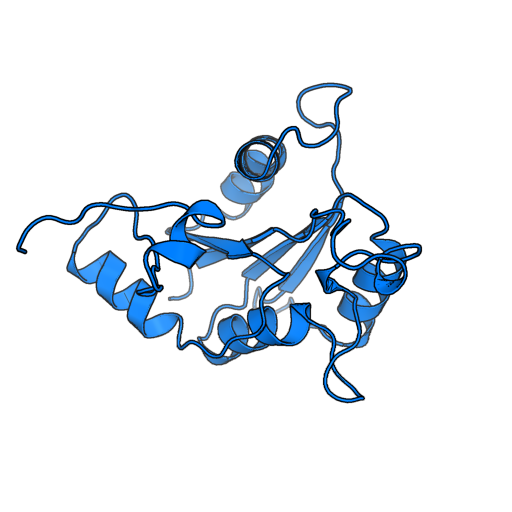 11.044 1.00 97.06 118 LEU A N 1
ATOM 933 C CA . LEU A 1 118 ? -4.654 -0.318 10.036 1.00 97.06 118 LEU A CA 1
ATOM 934 C C . LEU A 1 118 ? -5.388 -0.512 8.707 1.00 97.06 118 LEU A C 1
ATOM 936 O O . LEU A 1 118 ? -6.353 -1.267 8.628 1.00 97.06 118 LEU A O 1
ATOM 940 N N . ALA A 1 119 ? -4.920 0.146 7.650 1.00 97.31 119 ALA A N 1
ATOM 941 C CA . ALA A 1 119 ? -5.450 -0.037 6.305 1.00 97.31 119 ALA A CA 1
ATOM 942 C C . ALA A 1 119 ? -4.430 -0.769 5.425 1.00 97.31 119 ALA A C 1
ATOM 944 O O . ALA A 1 119 ? -3.287 -0.334 5.292 1.00 97.31 119 ALA A O 1
ATOM 945 N N . VAL A 1 120 ? -4.845 -1.869 4.794 1.00 97.56 120 VAL A N 1
ATOM 946 C CA . VAL A 1 120 ? -3.972 -2.697 3.950 1.00 97.56 120 VAL A CA 1
ATOM 947 C C . VAL A 1 120 ? -4.392 -2.588 2.487 1.00 97.56 120 VAL A C 1
ATOM 949 O O . VAL A 1 120 ? -5.568 -2.748 2.160 1.00 97.56 120 VAL A O 1
ATOM 952 N N . PHE A 1 121 ? -3.428 -2.326 1.603 1.00 97.62 121 PHE A N 1
ATOM 953 C CA . PHE A 1 121 ? -3.657 -2.178 0.161 1.00 97.62 121 PHE A CA 1
ATOM 954 C C . PHE A 1 121 ? -2.627 -2.951 -0.662 1.00 97.62 121 PHE A C 1
ATOM 956 O O . PHE A 1 121 ? -1.468 -3.059 -0.276 1.00 97.62 121 PHE A O 1
ATOM 963 N N . GLY A 1 122 ? -3.027 -3.454 -1.830 1.00 95.69 122 GLY A N 1
ATOM 964 C CA . GLY A 1 122 ? -2.092 -3.959 -2.840 1.00 95.69 122 GLY A CA 1
ATOM 965 C C . GLY A 1 122 ? -1.527 -2.811 -3.674 1.00 95.69 122 GLY A C 1
ATOM 966 O O . GLY A 1 122 ? -2.279 -1.941 -4.100 1.00 95.69 122 GLY A O 1
ATOM 967 N N . GLY A 1 123 ? -0.215 -2.801 -3.917 1.00 94.38 123 GLY A N 1
ATOM 968 C CA . GLY A 1 123 ? 0.478 -1.756 -4.683 1.00 94.38 123 GLY A CA 1
ATOM 969 C C . GLY A 1 123 ? 0.506 -1.974 -6.201 1.00 94.38 123 GLY A C 1
ATOM 970 O O . GLY A 1 123 ? 1.249 -1.290 -6.902 1.00 94.38 123 GLY A O 1
ATOM 971 N N . ASP A 1 124 ? -0.217 -2.969 -6.713 1.00 92.19 124 ASP A N 1
ATOM 972 C CA . ASP A 1 124 ? -0.054 -3.504 -8.067 1.00 92.19 124 ASP A CA 1
ATOM 973 C C . ASP A 1 124 ? -1.342 -3.514 -8.913 1.00 92.19 124 ASP A C 1
ATOM 975 O O . ASP A 1 124 ? -1.395 -4.181 -9.954 1.00 92.19 124 ASP A O 1
ATOM 979 N N . HIS A 1 125 ? -2.348 -2.743 -8.494 1.00 92.69 125 HIS A N 1
ATOM 980 C CA . HIS A 1 125 ? -3.599 -2.516 -9.216 1.00 92.69 125 HIS A CA 1
ATOM 981 C C . HIS A 1 125 ? -3.740 -1.056 -9.656 1.00 92.69 125 HIS A C 1
ATOM 983 O O . HIS A 1 125 ? -3.266 -0.138 -8.991 1.00 92.69 125 HIS A O 1
ATOM 989 N N . ILE A 1 126 ? -4.436 -0.852 -10.774 1.00 95.69 126 ILE A N 1
ATOM 990 C CA . ILE A 1 126 ? -4.733 0.467 -11.336 1.00 95.69 126 ILE A CA 1
ATOM 991 C C . ILE A 1 126 ? -6.220 0.725 -11.138 1.00 95.69 126 ILE A C 1
ATOM 993 O O . ILE A 1 126 ? -7.050 0.067 -11.758 1.00 95.69 126 ILE A O 1
ATOM 997 N N . TYR A 1 127 ? -6.552 1.665 -10.261 1.00 96.56 127 TYR A N 1
ATOM 998 C CA . TYR A 1 127 ? -7.930 2.035 -9.955 1.00 96.56 127 TYR A CA 1
ATOM 999 C C . TYR A 1 127 ? -7.979 3.438 -9.345 1.00 96.56 127 TYR A C 1
ATOM 1001 O O . TYR A 1 127 ? -6.957 3.977 -8.910 1.00 96.56 127 TYR A O 1
ATOM 1009 N N . LYS A 1 128 ? -9.176 4.023 -9.300 1.00 97.06 128 LYS A N 1
ATOM 1010 C CA . LYS A 1 128 ? -9.469 5.237 -8.533 1.00 97.06 128 LYS A CA 1
ATOM 1011 C C . LYS A 1 128 ? -10.475 4.894 -7.451 1.00 97.06 128 LYS A C 1
ATOM 1013 O O . LYS A 1 128 ? -11.448 4.202 -7.730 1.00 97.06 128 LYS A O 1
ATOM 1018 N N . MET A 1 129 ? -10.220 5.362 -6.240 1.00 95.94 129 MET A N 1
ATOM 1019 C CA . MET A 1 129 ? -11.067 5.098 -5.083 1.00 95.94 129 MET A CA 1
ATOM 1020 C C . MET A 1 129 ? -10.941 6.249 -4.098 1.00 95.94 129 MET A C 1
ATOM 1022 O O . MET A 1 129 ? -9.823 6.664 -3.787 1.00 95.94 129 MET A O 1
ATOM 1026 N N . ASP A 1 130 ? -12.074 6.709 -3.576 1.00 96.69 130 ASP A N 1
ATOM 1027 C CA . ASP A 1 130 ? -12.095 7.517 -2.366 1.00 96.69 130 ASP A CA 1
ATOM 1028 C C . ASP A 1 130 ? -12.050 6.591 -1.146 1.00 96.69 130 ASP A C 1
ATOM 1030 O O . ASP A 1 130 ? -13.002 5.882 -0.823 1.00 96.69 130 ASP A O 1
ATOM 1034 N N . VAL A 1 131 ? -10.905 6.551 -0.470 1.00 96.75 131 VAL A N 1
ATOM 1035 C CA . VAL A 1 131 ? -10.705 5.668 0.685 1.00 96.75 131 VAL A CA 1
ATOM 1036 C C . VAL A 1 131 ? -11.457 6.193 1.912 1.00 96.75 131 VAL A C 1
ATOM 1038 O O . VAL A 1 131 ? -11.704 5.432 2.850 1.00 96.75 131 VAL A O 1
ATOM 1041 N N . ARG A 1 132 ? -11.876 7.466 1.910 1.00 96.25 132 ARG A N 1
ATOM 1042 C CA . ARG A 1 132 ? -12.650 8.055 3.011 1.00 96.25 132 ARG A CA 1
ATOM 1043 C C . ARG A 1 132 ? -14.004 7.377 3.153 1.00 96.25 132 ARG A C 1
ATOM 1045 O O . ARG A 1 132 ? -14.406 7.114 4.279 1.00 96.25 132 ARG A O 1
ATOM 1052 N N . GLU A 1 133 ? -14.651 7.033 2.041 1.00 95.88 133 GLU A N 1
ATOM 1053 C CA . GLU A 1 133 ? -15.940 6.327 2.036 1.00 95.88 133 GLU A CA 1
ATOM 1054 C C . GLU A 1 133 ? -15.815 4.945 2.685 1.00 95.88 133 GLU A C 1
ATOM 1056 O O . GLU A 1 133 ? -16.588 4.603 3.576 1.00 95.88 133 GLU A O 1
ATOM 1061 N N . LYS A 1 134 ? -14.765 4.188 2.336 1.00 95.00 134 LYS A N 1
ATOM 1062 C CA . LYS A 1 134 ? -14.471 2.894 2.974 1.00 95.00 134 LYS A CA 1
ATOM 1063 C C . LYS A 1 134 ? -14.249 3.034 4.479 1.00 95.00 134 LYS A C 1
ATOM 1065 O O . LYS A 1 134 ? -14.731 2.210 5.252 1.00 95.00 134 LYS A O 1
ATOM 1070 N N . LEU A 1 135 ? -13.475 4.036 4.897 1.00 95.19 135 LEU A N 1
ATOM 1071 C CA . LEU A 1 135 ? -13.187 4.254 6.315 1.00 95.19 135 LEU A CA 1
ATOM 1072 C C . LEU A 1 135 ? -14.429 4.699 7.086 1.00 95.19 135 LEU A C 1
ATOM 1074 O O . LEU A 1 135 ? -14.601 4.272 8.224 1.00 95.19 135 LEU A O 1
ATOM 1078 N N . ALA A 1 136 ? -15.275 5.533 6.480 1.00 95.56 136 ALA A N 1
ATOM 1079 C CA . ALA A 1 136 ? -16.548 5.941 7.059 1.00 95.56 136 ALA A CA 1
ATOM 1080 C C . ALA A 1 136 ? -17.455 4.725 7.266 1.00 95.56 136 ALA A C 1
ATOM 1082 O O . ALA A 1 136 ? -17.875 4.493 8.393 1.00 95.56 136 ALA A O 1
ATOM 1083 N N . TYR A 1 137 ? -17.629 3.895 6.231 1.00 95.75 137 TYR A N 1
ATOM 1084 C CA . TYR A 1 137 ? -18.405 2.655 6.307 1.00 95.75 137 TYR A CA 1
ATOM 1085 C C . TYR A 1 137 ? -17.901 1.716 7.410 1.00 95.75 137 TYR A C 1
ATOM 1087 O O . TYR A 1 137 ? -18.678 1.236 8.228 1.00 95.75 137 TYR A O 1
ATOM 1095 N N . HIS A 1 138 ? -16.583 1.500 7.478 1.00 96.31 138 HIS A N 1
ATOM 1096 C CA . HIS A 1 138 ? -15.962 0.674 8.515 1.00 96.31 138 HIS A CA 1
ATOM 1097 C C . HIS A 1 138 ? -16.256 1.190 9.933 1.00 96.31 138 HIS A C 1
ATOM 1099 O O . HIS A 1 138 ? -16.494 0.397 10.838 1.00 96.31 138 HIS A O 1
ATOM 1105 N N . CYS A 1 139 ? -16.249 2.514 10.127 1.00 94.25 139 CYS A N 1
ATOM 1106 C CA . CYS A 1 139 ? -16.543 3.118 11.427 1.00 94.25 139 CYS A CA 1
ATOM 1107 C C . CYS A 1 139 ? -18.041 3.082 11.755 1.00 94.25 139 CYS A C 1
ATOM 1109 O O . CYS A 1 139 ? -18.392 2.837 12.899 1.00 94.25 139 CYS A O 1
ATOM 1111 N N . GLU A 1 140 ? -18.908 3.330 10.774 1.00 96.38 140 GLU A N 1
ATOM 1112 C CA . GLU A 1 140 ? -20.365 3.313 10.943 1.00 96.38 140 GLU A CA 1
ATOM 1113 C C . GLU A 1 140 ? -20.882 1.919 11.306 1.00 96.38 140 GLU A C 1
ATOM 1115 O O . GLU A 1 140 ? -21.765 1.785 12.147 1.00 96.38 140 GLU A O 1
ATOM 1120 N N . LYS A 1 141 ? -20.307 0.880 10.696 1.00 95.06 141 LYS A N 1
ATOM 1121 C CA . LYS A 1 141 ? -20.663 -0.518 10.961 1.00 95.06 141 LYS A CA 1
ATOM 1122 C C . LYS A 1 141 ? -19.931 -1.124 12.161 1.00 95.06 141 LYS A C 1
ATOM 1124 O O . LYS A 1 141 ? -20.144 -2.301 12.430 1.00 95.06 141 LYS A O 1
ATOM 1129 N N . GLU A 1 142 ? -19.041 -0.371 12.815 1.00 94.94 142 GLU A N 1
ATOM 1130 C CA . GLU A 1 142 ? -18.193 -0.838 13.926 1.00 94.94 142 GLU A CA 1
ATOM 1131 C C . GLU A 1 142 ? -17.540 -2.209 13.651 1.00 94.94 142 GLU A C 1
ATOM 1133 O O . GLU A 1 142 ? -17.443 -3.069 14.521 1.00 94.94 142 GLU A O 1
ATOM 1138 N N . SER A 1 143 ? -17.129 -2.445 12.400 1.00 94.81 143 SER A N 1
ATOM 1139 C CA . SER A 1 143 ? -16.682 -3.769 11.960 1.00 94.81 143 SER A CA 1
ATOM 1140 C C . SER A 1 143 ? -15.262 -4.072 12.427 1.00 94.81 143 SER A C 1
ATOM 1142 O O . SER A 1 143 ? -14.388 -3.215 12.323 1.00 94.81 143 SER A O 1
ATOM 1144 N N . ASP A 1 144 ? -14.976 -5.324 12.789 1.00 96.00 144 ASP A N 1
ATOM 1145 C CA . ASP A 1 144 ? -13.596 -5.768 13.045 1.00 96.00 144 ASP A CA 1
ATOM 1146 C C . ASP A 1 144 ? -12.721 -5.649 11.785 1.00 96.00 144 ASP A C 1
ATOM 1148 O O . ASP A 1 144 ? -11.559 -5.241 11.830 1.00 96.00 144 ASP A O 1
ATOM 1152 N N . VAL A 1 145 ? -13.290 -5.995 10.624 1.00 96.88 145 VAL A N 1
ATOM 1153 C CA . VAL A 1 145 ? -12.615 -5.962 9.321 1.00 96.88 145 VAL A CA 1
ATOM 1154 C C . VAL A 1 145 ? -13.596 -5.516 8.242 1.00 96.88 145 VAL A C 1
ATOM 1156 O O . VAL A 1 145 ? -14.721 -5.996 8.168 1.00 96.88 145 VAL A O 1
ATOM 1159 N N . THR A 1 146 ? -13.147 -4.636 7.343 1.00 96.94 146 THR A N 1
ATOM 1160 C CA . THR A 1 146 ? -13.910 -4.245 6.148 1.00 96.94 146 THR A CA 1
ATOM 1161 C C . THR A 1 146 ? -13.114 -4.535 4.881 1.00 96.94 146 THR A C 1
ATOM 1163 O O . THR A 1 146 ? -12.029 -3.982 4.651 1.00 96.94 146 THR A O 1
ATOM 1166 N N . ILE A 1 147 ? -13.682 -5.374 4.017 1.00 96.38 147 ILE A N 1
ATOM 1167 C CA . ILE A 1 147 ? -13.077 -5.797 2.753 1.00 96.38 147 ILE A CA 1
ATOM 1168 C C . ILE A 1 147 ? -13.754 -5.060 1.597 1.00 96.38 147 ILE A C 1
ATOM 1170 O O . ILE A 1 147 ? -14.968 -4.912 1.562 1.00 96.38 147 ILE A O 1
ATOM 1174 N N . SER A 1 148 ? -12.956 -4.574 0.645 1.00 95.12 148 SER A N 1
ATOM 1175 C CA . SER A 1 148 ? -13.477 -3.984 -0.591 1.00 95.12 148 SER A CA 1
ATOM 1176 C C . SER A 1 148 ? -13.527 -5.062 -1.664 1.00 95.12 148 SER A C 1
ATOM 1178 O O . SER A 1 148 ? -12.491 -5.651 -1.970 1.00 95.12 148 SER A O 1
ATOM 1180 N N . ALA A 1 149 ? -14.704 -5.293 -2.234 1.00 94.38 149 ALA A N 1
ATOM 1181 C CA . ALA A 1 149 ? -14.927 -6.259 -3.301 1.00 94.38 149 ALA A CA 1
ATOM 1182 C C . ALA A 1 149 ? -15.546 -5.574 -4.526 1.00 94.38 149 ALA A C 1
ATOM 1184 O O . ALA A 1 149 ? -16.139 -4.501 -4.420 1.00 94.38 149 ALA A O 1
ATOM 1185 N N . ILE A 1 150 ? -15.387 -6.197 -5.692 1.00 93.00 150 ILE A N 1
ATOM 1186 C CA . ILE A 1 150 ? -16.050 -5.795 -6.933 1.00 93.00 150 ILE A CA 1
ATOM 1187 C C . ILE A 1 150 ? -16.772 -7.011 -7.517 1.00 93.00 150 ILE A C 1
ATOM 1189 O O . ILE A 1 150 ? -16.227 -8.116 -7.449 1.00 93.00 150 ILE A O 1
ATOM 1193 N N . PRO A 1 151 ? -17.967 -6.840 -8.103 1.00 93.69 151 PRO A N 1
ATOM 1194 C CA . PRO A 1 151 ? -18.602 -7.923 -8.833 1.00 93.69 151 PRO A CA 1
ATOM 1195 C C . PRO A 1 151 ? -17.776 -8.242 -10.082 1.00 93.69 151 PRO A C 1
ATOM 1197 O O . PRO A 1 151 ? -17.355 -7.344 -10.815 1.00 93.69 151 PRO A O 1
ATOM 1200 N N . VAL A 1 152 ? -17.555 -9.531 -10.330 1.00 94.94 152 VAL A N 1
ATOM 1201 C CA . VAL A 1 152 ? -16.883 -10.032 -11.533 1.00 94.94 152 VAL A CA 1
ATOM 1202 C C . VAL A 1 152 ? -17.717 -11.148 -12.164 1.00 94.94 152 VAL A C 1
ATOM 1204 O O . VAL A 1 152 ? -18.420 -11.858 -11.443 1.00 94.94 152 VAL A O 1
ATOM 1207 N N . PRO A 1 153 ? -17.652 -11.333 -13.494 1.00 96.12 153 PRO A N 1
ATOM 1208 C CA . PRO A 1 153 ? -18.242 -12.496 -14.148 1.00 96.12 153 PRO A CA 1
ATOM 1209 C C . PRO A 1 153 ? -17.755 -13.818 -13.528 1.00 96.12 153 PRO A C 1
ATOM 1211 O O . PRO A 1 153 ? -16.580 -13.948 -13.174 1.00 96.12 153 PRO A O 1
ATOM 1214 N N . ILE A 1 154 ? -18.652 -14.802 -13.399 1.00 94.69 154 ILE A N 1
ATOM 1215 C CA . ILE A 1 154 ? -18.376 -16.085 -12.720 1.00 94.69 154 ILE A CA 1
ATOM 1216 C C . ILE A 1 154 ? -17.192 -16.828 -13.358 1.00 94.69 154 ILE A C 1
ATOM 1218 O O . ILE A 1 154 ? -16.372 -17.414 -12.654 1.00 94.69 154 ILE A O 1
ATOM 1222 N N . ASP A 1 155 ? -17.056 -16.763 -14.680 1.00 95.81 155 ASP A N 1
ATOM 1223 C CA . ASP A 1 155 ? -15.953 -17.365 -15.436 1.00 95.81 155 ASP A CA 1
ATOM 1224 C C . ASP A 1 155 ? -14.580 -16.751 -15.101 1.00 95.81 155 ASP A C 1
ATOM 1226 O O . ASP A 1 155 ? -13.551 -17.409 -15.261 1.00 95.81 155 ASP A O 1
ATOM 1230 N N . GLN A 1 156 ? -14.552 -15.523 -14.574 1.00 93.00 156 GLN A N 1
ATOM 1231 C CA . GLN A 1 156 ? -13.334 -14.825 -14.147 1.00 93.00 156 GLN A CA 1
ATOM 1232 C C . GLN A 1 156 ? -13.066 -14.945 -12.639 1.00 93.00 156 GLN A C 1
ATOM 1234 O O . GLN A 1 156 ? -11.941 -14.688 -12.196 1.00 93.00 156 GLN A O 1
ATOM 1239 N N . ALA A 1 157 ? -14.060 -15.366 -11.848 1.00 93.94 157 ALA A N 1
ATOM 1240 C CA . ALA A 1 157 ? -13.995 -15.399 -10.385 1.00 93.94 157 ALA A CA 1
ATOM 1241 C C . ALA A 1 157 ? -12.877 -16.305 -9.835 1.00 93.94 157 ALA A C 1
ATOM 1243 O O . ALA A 1 157 ? -12.348 -16.039 -8.761 1.00 93.94 157 ALA A O 1
ATOM 1244 N N . THR A 1 158 ? -12.439 -17.317 -10.593 1.00 93.50 158 THR A N 1
ATOM 1245 C CA . THR A 1 158 ? -11.361 -18.251 -10.202 1.00 93.50 158 THR A CA 1
ATOM 1246 C C . THR A 1 158 ? -10.001 -17.585 -9.975 1.00 93.50 158 THR A C 1
ATOM 1248 O O . THR A 1 158 ? -9.124 -18.170 -9.342 1.00 93.50 158 THR A O 1
ATOM 1251 N N . SER A 1 159 ? -9.804 -16.364 -10.482 1.00 89.31 159 SER A N 1
ATOM 1252 C CA . SER A 1 159 ? -8.587 -15.573 -10.258 1.00 89.31 159 SER A CA 1
ATOM 1253 C C . SER A 1 159 ? -8.662 -14.656 -9.029 1.00 89.31 159 SER A C 1
ATOM 1255 O O . SER A 1 159 ? -7.692 -13.944 -8.758 1.00 89.31 159 SER A O 1
ATOM 1257 N N . PHE A 1 160 ? -9.783 -14.651 -8.301 1.00 92.75 160 PHE A N 1
ATOM 1258 C CA . PHE A 1 160 ? -10.056 -13.756 -7.176 1.00 92.75 160 PHE A CA 1
ATOM 1259 C C . PHE A 1 160 ? -10.449 -14.533 -5.913 1.00 92.75 160 PHE A C 1
ATOM 1261 O O . PHE A 1 160 ? -10.775 -15.716 -5.959 1.00 92.75 160 PHE A O 1
ATOM 1268 N N . GLY A 1 161 ? -10.423 -13.847 -4.768 1.00 92.94 161 GLY A N 1
ATOM 1269 C CA . GLY A 1 161 ? -11.111 -14.320 -3.571 1.00 92.94 161 GLY A CA 1
ATOM 1270 C C . GLY A 1 161 ? -12.605 -14.036 -3.703 1.00 92.94 161 GLY A C 1
ATOM 1271 O O . GLY A 1 161 ? -12.984 -12.888 -3.928 1.00 92.94 161 GLY A O 1
ATOM 1272 N N . VAL A 1 162 ? -13.430 -15.073 -3.581 1.00 94.75 162 VAL A N 1
ATOM 1273 C CA . VAL A 1 162 ? -14.893 -14.955 -3.586 1.00 94.75 162 VAL A CA 1
ATOM 1274 C C . VAL A 1 162 ? -15.370 -14.819 -2.146 1.00 94.75 162 VAL A C 1
ATOM 1276 O O . VAL A 1 162 ? -14.893 -15.536 -1.268 1.00 94.75 162 VAL A O 1
ATOM 1279 N N . ILE A 1 163 ? -16.276 -13.875 -1.911 1.00 93.88 163 ILE A N 1
ATOM 1280 C CA . ILE A 1 163 ? -16.860 -13.594 -0.601 1.00 93.88 163 ILE A CA 1
ATOM 1281 C C . ILE A 1 163 ? -18.369 -13.737 -0.752 1.00 93.88 163 ILE A C 1
ATOM 1283 O O . ILE A 1 163 ? -18.941 -13.235 -1.719 1.00 93.88 163 ILE A O 1
ATOM 1287 N N . GLU A 1 164 ? -18.984 -14.437 0.190 1.00 93.44 164 GLU A N 1
ATOM 1288 C CA . GLU A 1 164 ? -20.429 -14.475 0.367 1.00 93.44 164 GLU A CA 1
ATOM 1289 C C . GLU A 1 164 ? -20.801 -13.419 1.405 1.00 93.44 164 GLU A C 1
ATOM 1291 O O . GLU A 1 164 ? -20.114 -13.273 2.419 1.00 93.44 164 GLU A O 1
ATOM 1296 N N . VAL A 1 165 ? -21.837 -12.647 1.104 1.00 91.25 165 VAL A N 1
ATOM 1297 C CA . VAL A 1 165 ? -22.404 -11.639 2.000 1.00 91.25 165 VAL A CA 1
ATOM 1298 C C . VAL A 1 165 ? -23.805 -12.088 2.386 1.00 91.25 165 VAL A C 1
ATOM 1300 O O . VAL A 1 165 ? -24.444 -12.825 1.630 1.00 91.25 165 VAL A O 1
ATOM 1303 N N . ASP A 1 166 ? -24.249 -11.680 3.564 1.00 91.12 166 ASP A N 1
ATOM 1304 C CA . ASP A 1 166 ? -25.641 -11.806 3.972 1.00 91.12 166 ASP A CA 1
ATOM 1305 C C . ASP A 1 166 ? -26.527 -10.807 3.201 1.00 91.12 166 ASP A C 1
ATOM 1307 O O . ASP A 1 166 ? -26.095 -10.149 2.252 1.00 91.12 166 ASP A O 1
ATOM 1311 N N . GLU A 1 167 ? -27.816 -10.775 3.537 1.00 89.06 167 GLU A N 1
ATOM 1312 C CA . GLU A 1 167 ? -28.799 -9.908 2.876 1.00 89.06 167 GLU A CA 1
ATOM 1313 C C . GLU A 1 167 ? -28.764 -8.448 3.383 1.00 89.06 167 GLU A C 1
ATOM 1315 O O . GLU A 1 167 ? -29.431 -7.596 2.787 1.00 89.06 167 GLU A O 1
ATOM 1320 N N . ASP A 1 168 ? -27.992 -8.165 4.442 1.00 65.94 168 ASP A N 1
ATOM 1321 C CA . ASP A 1 168 ? -27.910 -6.880 5.166 1.00 65.94 168 ASP A CA 1
ATOM 1322 C C . ASP A 1 168 ? -26.722 -5.984 4.729 1.00 65.94 168 ASP A C 1
ATOM 1324 O O . ASP A 1 168 ? -26.786 -4.746 4.964 1.00 65.94 168 ASP A O 1
#

Secondary structure (DSSP, 8-state):
-TTEEEEEE-----GGGTTTTSSS-GGGSEETTTEEHHHHHHHHHHHTT--EEEEEE-SS-HHHHHHHHHH----GGGT-EEEEEE---TTSS----SHHHHHHTTHHHHHHH--SEEEEEESS------HHHHHHHHHHTT-S---------GGGGGGS--------

pLDDT: mean 91.78, std 7.05, range [55.69, 98.12]

Foldseek 3Di:
DVQEAEEEEQADQPPVPPPQSVQATLQLRDDPNPDGLLVQVVVLCVVLVNFRYEYEYEPNCPSVQVCCVVPVDDDCVVVGDHHYDYFDCQVHPDGQPDPVSSCVSCVVVCVVSVGPYYHYHYSNHHDHDNVNVVVVVCVVVVDPDDDDDDDDPPVPCVVDDDDDDDPD